Protein AF-A0A8H6G354-F1 (afdb_monomer_lite)

Sequence (92 aa):
MAPTCANPLLLEWIKEIYELAKERNSKGVTTYKRAYESMKACPLTFSHPSEAQQLDGIGPKICDRLTEKLKEHCEANGLPAPKKPRGKGKGP

Structure (mmCIF, N/CA/C/O backbone):
data_AF-A0A8H6G354-F1
#
_entry.id   AF-A0A8H6G354-F1
#
loop_
_atom_site.group_PDB
_atom_site.id
_atom_site.type_symbol
_atom_site.label_atom_id
_atom_site.label_alt_id
_atom_site.label_comp_id
_atom_site.label_asym_id
_atom_site.label_entity_id
_atom_site.label_seq_id
_atom_site.pdbx_PDB_ins_code
_atom_site.Cartn_x
_atom_site.Cartn_y
_atom_site.Cartn_z
_atom_site.occupancy
_atom_site.B_iso_or_equiv
_atom_site.auth_seq_id
_atom_site.auth_comp_id
_atom_site.auth_asym_id
_atom_site.auth_atom_id
_atom_site.pdbx_PDB_model_num
ATOM 1 N N . MET A 1 1 ? -16.648 -4.581 -15.134 1.00 42.00 1 MET A N 1
ATOM 2 C CA . MET A 1 1 ? -16.608 -5.337 -13.863 1.00 42.00 1 MET A CA 1
ATOM 3 C C . MET A 1 1 ? -15.598 -4.647 -12.966 1.00 42.00 1 MET A C 1
ATOM 5 O O . MET A 1 1 ? -14.416 -4.666 -13.288 1.00 42.00 1 MET A O 1
ATOM 9 N N . ALA A 1 2 ? -16.067 -3.920 -11.949 1.00 47.25 2 ALA A N 1
ATOM 10 C CA . ALA A 1 2 ? -15.181 -3.238 -11.010 1.00 47.25 2 ALA A CA 1
ATOM 11 C C . ALA A 1 2 ? -14.318 -4.301 -10.316 1.00 47.25 2 ALA A C 1
ATOM 13 O O . ALA A 1 2 ? -14.880 -5.311 -9.886 1.00 47.25 2 ALA A O 1
ATOM 14 N N . PRO A 1 3 ? -12.984 -4.153 -10.252 1.00 51.88 3 PRO A N 1
ATOM 15 C CA . PRO A 1 3 ? -12.191 -5.071 -9.459 1.00 51.88 3 PRO A CA 1
ATOM 16 C C . PRO A 1 3 ? -12.698 -4.945 -8.027 1.00 51.88 3 PRO A C 1
ATOM 18 O O . PRO A 1 3 ? -12.574 -3.886 -7.415 1.00 51.88 3 PRO A O 1
ATOM 21 N N . THR A 1 4 ? -13.304 -6.014 -7.518 1.00 60.62 4 THR A N 1
ATOM 22 C CA . THR A 1 4 ? -13.716 -6.191 -6.121 1.00 60.62 4 THR A CA 1
ATOM 23 C C . THR A 1 4 ? -12.469 -6.340 -5.252 1.00 60.62 4 THR A C 1
ATOM 25 O O . THR A 1 4 ? -12.292 -7.322 -4.539 1.00 60.62 4 THR A O 1
ATOM 28 N N . CYS A 1 5 ? -11.532 -5.412 -5.405 1.00 65.44 5 CYS A N 1
ATOM 29 C CA . CYS A 1 5 ? -10.377 -5.310 -4.554 1.00 65.44 5 CYS A CA 1
ATOM 30 C C . CYS A 1 5 ? -10.875 -4.784 -3.215 1.00 65.44 5 CYS A C 1
ATOM 32 O O . CYS A 1 5 ? -11.580 -3.779 -3.136 1.00 65.44 5 CYS A O 1
ATOM 34 N N . ALA A 1 6 ? -10.518 -5.498 -2.160 1.00 76.31 6 ALA A N 1
ATOM 35 C CA . ALA A 1 6 ? -10.897 -5.136 -0.809 1.00 76.31 6 ALA A CA 1
ATOM 36 C C . ALA A 1 6 ? -10.223 -3.821 -0.356 1.00 76.31 6 ALA A C 1
ATOM 38 O O . ALA A 1 6 ? -10.685 -3.167 0.571 1.00 76.31 6 ALA A O 1
ATOM 39 N N . ASN A 1 7 ? -9.156 -3.397 -1.049 1.00 80.62 7 ASN A N 1
ATOM 40 C CA . ASN A 1 7 ? -8.361 -2.215 -0.715 1.00 80.62 7 ASN A CA 1
ATOM 41 C C . ASN A 1 7 ? -8.190 -1.289 -1.922 1.00 80.62 7 ASN A C 1
ATOM 43 O O . ASN A 1 7 ? -7.114 -1.280 -2.529 1.00 80.62 7 ASN A O 1
ATOM 47 N N . PRO A 1 8 ? -9.210 -0.495 -2.280 1.00 84.44 8 PRO A N 1
ATOM 48 C CA . PRO A 1 8 ? -9.107 0.433 -3.403 1.00 84.44 8 PRO A CA 1
ATOM 49 C C . PRO A 1 8 ? -7.979 1.457 -3.199 1.00 84.44 8 PRO A C 1
ATOM 51 O O . PRO A 1 8 ? -7.181 1.664 -4.106 1.00 84.44 8 PRO A O 1
ATOM 54 N N . LEU A 1 9 ? -7.824 1.995 -1.982 1.00 86.31 9 LEU A N 1
ATOM 55 C CA . LEU A 1 9 ? -6.786 2.984 -1.655 1.00 86.31 9 LEU A CA 1
ATOM 56 C C . LEU A 1 9 ? -5.363 2.433 -1.829 1.00 86.31 9 LEU A C 1
ATOM 58 O O . LEU A 1 9 ? -4.535 3.028 -2.514 1.00 86.31 9 LEU A O 1
ATOM 62 N N . LEU A 1 10 ? -5.079 1.262 -1.245 1.00 87.75 10 LEU A N 1
ATOM 63 C CA . LEU A 1 10 ? -3.760 0.635 -1.380 1.00 87.75 10 LEU A CA 1
ATOM 64 C C . LEU A 1 10 ? -3.470 0.267 -2.837 1.00 87.75 10 LEU A C 1
ATOM 66 O O . LEU A 1 10 ? -2.340 0.426 -3.297 1.00 87.75 10 LEU A O 1
ATOM 70 N N . LEU A 1 11 ? -4.482 -0.215 -3.565 1.00 89.25 11 LEU A N 1
ATOM 71 C CA . LEU A 1 11 ? -4.352 -0.553 -4.976 1.00 89.25 11 LEU A CA 1
ATOM 72 C C . LEU A 1 11 ? -3.975 0.678 -5.813 1.00 89.25 11 LEU A C 1
ATOM 74 O O . LEU A 1 11 ? -3.074 0.584 -6.650 1.00 89.25 11 LEU A O 1
ATOM 78 N N . GLU A 1 12 ? -4.620 1.822 -5.575 1.00 90.44 12 GLU A N 1
ATOM 79 C CA . GLU A 1 12 ? -4.297 3.085 -6.245 1.00 90.44 12 GLU A CA 1
ATOM 80 C C . GLU A 1 12 ? -2.873 3.548 -5.940 1.00 90.44 12 GLU A C 1
ATOM 82 O O . GLU A 1 12 ? -2.113 3.841 -6.863 1.00 90.44 12 GLU A O 1
ATOM 87 N N . TRP A 1 13 ? -2.448 3.522 -4.678 1.00 91.50 13 TRP A N 1
ATOM 88 C CA . TRP A 1 13 ? -1.092 3.948 -4.326 1.00 91.50 13 TRP A CA 1
ATOM 89 C C . TRP A 1 13 ? -0.014 3.026 -4.906 1.00 91.50 13 TRP A C 1
ATOM 91 O O . TRP A 1 13 ? 1.022 3.501 -5.371 1.00 91.50 13 TRP A O 1
ATOM 101 N N . ILE A 1 14 ? -0.236 1.705 -4.937 1.00 90.56 14 ILE A N 1
ATOM 102 C CA . ILE A 1 14 ? 0.699 0.775 -5.595 1.00 90.56 14 ILE A CA 1
ATOM 103 C C . ILE A 1 14 ? 0.773 1.070 -7.096 1.00 90.56 14 ILE A C 1
ATOM 105 O O . ILE A 1 14 ? 1.863 1.018 -7.672 1.00 90.56 14 ILE A O 1
ATOM 109 N N . LYS A 1 15 ? -0.357 1.417 -7.725 1.00 91.56 15 LYS A N 1
ATOM 110 C CA . LYS A 1 15 ? -0.398 1.825 -9.131 1.00 91.56 15 LYS A CA 1
ATOM 111 C C . LYS A 1 15 ? 0.436 3.083 -9.368 1.00 91.56 15 LYS A C 1
ATOM 113 O O . LYS A 1 15 ? 1.284 3.060 -10.254 1.00 91.56 15 LYS A O 1
ATOM 118 N N . GLU A 1 16 ? 0.286 4.118 -8.540 1.00 92.50 16 GLU A N 1
ATOM 119 C CA . GLU A 1 16 ? 1.113 5.333 -8.627 1.00 92.50 16 GLU A CA 1
ATOM 120 C C . GLU A 1 16 ? 2.609 4.999 -8.524 1.00 92.50 16 GLU A C 1
ATOM 122 O O . GLU A 1 16 ? 3.426 5.471 -9.315 1.00 92.50 16 GLU A O 1
ATOM 127 N N . ILE A 1 17 ? 2.991 4.140 -7.572 1.00 89.69 17 ILE A N 1
ATOM 128 C CA . ILE A 1 17 ? 4.389 3.720 -7.401 1.00 89.69 17 ILE A CA 1
ATOM 129 C C . ILE A 1 17 ? 4.890 2.965 -8.642 1.00 89.69 17 ILE A C 1
ATOM 131 O O . ILE A 1 17 ? 6.022 3.193 -9.077 1.00 89.69 17 ILE A O 1
ATOM 135 N N . TYR A 1 18 ? 4.066 2.085 -9.215 1.00 90.69 18 TYR A N 1
ATOM 136 C CA . TYR A 1 18 ? 4.369 1.364 -10.450 1.00 90.69 18 TYR A CA 1
ATOM 137 C C . TYR A 1 18 ? 4.559 2.316 -11.637 1.00 90.69 18 TYR A C 1
ATOM 139 O O . TYR A 1 18 ? 5.546 2.187 -12.362 1.00 90.69 18 TYR A O 1
ATOM 147 N N . GLU A 1 19 ? 3.666 3.290 -11.814 1.00 91.62 19 GLU A N 1
ATOM 148 C CA . GLU A 1 19 ? 3.736 4.277 -12.896 1.00 91.62 19 GLU A CA 1
ATOM 149 C C . GLU A 1 19 ? 4.989 5.155 -12.768 1.00 91.62 19 GLU A C 1
ATOM 151 O O . GLU A 1 19 ? 5.743 5.279 -13.733 1.00 91.62 19 GLU A O 1
ATOM 156 N N . LEU A 1 20 ? 5.309 5.629 -11.559 1.00 89.88 20 LEU A N 1
ATOM 157 C CA . LEU A 1 20 ? 6.549 6.367 -11.278 1.00 89.88 20 LEU A CA 1
ATOM 158 C C . LEU A 1 20 ? 7.807 5.536 -11.566 1.00 89.88 20 LEU A C 1
ATOM 160 O O . LEU A 1 20 ? 8.807 6.049 -12.068 1.00 89.88 20 LEU A O 1
ATOM 164 N N . ALA A 1 21 ? 7.793 4.245 -11.232 1.00 89.12 21 ALA A N 1
ATOM 165 C CA . ALA A 1 21 ? 8.916 3.356 -11.516 1.00 89.12 21 ALA A CA 1
ATOM 166 C C . ALA A 1 21 ? 9.075 3.081 -13.016 1.00 89.12 21 ALA A C 1
ATOM 168 O O . ALA A 1 21 ? 10.202 2.928 -13.495 1.00 89.12 21 ALA A O 1
ATOM 169 N N . LYS A 1 22 ? 7.952 3.021 -13.741 1.00 88.69 22 LYS A N 1
ATOM 170 C CA . LYS A 1 22 ? 7.900 2.822 -15.190 1.00 88.69 22 LYS A CA 1
ATOM 171 C C . LYS A 1 22 ? 8.434 4.045 -15.923 1.00 88.69 22 LYS A C 1
ATOM 173 O O . LYS A 1 22 ? 9.264 3.885 -16.811 1.00 88.69 22 LYS A O 1
ATOM 178 N N . GLU A 1 23 ? 8.025 5.239 -15.503 1.00 90.94 23 GLU A N 1
ATOM 179 C CA . GLU A 1 23 ? 8.536 6.511 -16.022 1.00 90.94 23 GLU A CA 1
ATOM 180 C C . GLU A 1 23 ? 10.045 6.644 -15.791 1.00 90.94 23 GLU A C 1
ATOM 182 O O . GLU A 1 23 ? 10.799 6.967 -16.704 1.00 90.94 23 GLU A O 1
ATOM 187 N N . ARG A 1 24 ? 10.517 6.273 -14.597 1.00 87.31 24 ARG A N 1
ATOM 188 C CA . ARG A 1 24 ? 11.947 6.280 -14.251 1.00 87.31 24 ARG A CA 1
ATOM 189 C C . ARG A 1 24 ? 12.769 5.159 -14.900 1.00 87.31 24 ARG A C 1
ATOM 191 O O . ARG A 1 24 ? 13.943 5.025 -14.566 1.00 87.31 24 ARG A O 1
ATOM 198 N N . ASN A 1 25 ? 12.167 4.333 -15.763 1.00 79.06 25 ASN A N 1
ATOM 199 C CA . ASN A 1 25 ? 12.766 3.139 -16.375 1.00 79.06 25 ASN A CA 1
ATOM 200 C C . ASN A 1 25 ? 13.559 2.285 -15.366 1.00 79.06 25 ASN A C 1
ATOM 202 O O . ASN A 1 25 ? 14.667 1.809 -15.614 1.00 79.06 25 ASN A O 1
ATOM 206 N N . SER A 1 26 ? 13.017 2.142 -14.159 1.00 76.12 26 SER A N 1
ATOM 207 C CA . SER A 1 26 ? 13.739 1.491 -13.076 1.00 76.12 26 SER A CA 1
ATOM 208 C C . SER A 1 26 ? 13.561 -0.023 -13.175 1.00 76.12 26 SER A C 1
ATOM 210 O O . SER A 1 26 ? 12.443 -0.508 -13.353 1.00 76.12 26 SER A O 1
ATOM 212 N N . LYS A 1 27 ? 14.637 -0.801 -12.976 1.00 75.69 27 LYS A N 1
ATOM 213 C CA . LYS A 1 27 ? 14.592 -2.283 -12.992 1.00 75.69 27 LYS A CA 1
ATOM 214 C C . LYS A 1 27 ? 13.585 -2.882 -11.989 1.00 75.69 27 LYS A C 1
ATOM 216 O O . LYS A 1 27 ? 13.249 -4.055 -12.086 1.00 75.69 27 LYS A O 1
ATOM 221 N N . GLY A 1 28 ? 13.087 -2.082 -11.041 1.00 78.75 28 GLY A N 1
ATOM 222 C CA . GLY A 1 28 ? 12.055 -2.464 -10.075 1.00 78.75 28 GLY A CA 1
ATOM 223 C C . GLY A 1 28 ? 10.615 -2.474 -10.605 1.00 78.75 28 GLY A C 1
ATOM 224 O O . GLY A 1 28 ? 9.721 -2.873 -9.861 1.00 78.75 28 GLY A O 1
ATOM 225 N N . VAL A 1 29 ? 10.354 -2.064 -11.856 1.00 88.44 29 VAL A N 1
ATOM 226 C CA . VAL A 1 29 ? 8.985 -1.970 -12.407 1.00 88.44 29 VAL A CA 1
ATOM 227 C C . VAL A 1 29 ? 8.210 -3.288 -12.313 1.00 88.44 29 VAL A C 1
ATOM 229 O O . VAL A 1 29 ? 7.018 -3.295 -12.013 1.00 88.44 29 VAL A O 1
ATOM 232 N N . THR A 1 30 ? 8.890 -4.415 -12.515 1.00 88.62 30 THR A N 1
ATOM 233 C CA . THR A 1 30 ? 8.315 -5.764 -12.459 1.00 88.62 30 THR A CA 1
ATOM 234 C C . THR A 1 30 ? 7.863 -6.132 -11.049 1.00 88.62 30 THR A C 1
ATOM 236 O O . THR A 1 30 ? 6.829 -6.776 -10.890 1.00 88.62 30 THR A O 1
ATOM 239 N N . THR A 1 31 ? 8.593 -5.684 -10.025 1.00 90.06 31 THR A N 1
ATOM 240 C CA . THR A 1 31 ? 8.236 -5.885 -8.614 1.00 90.06 31 THR A CA 1
ATOM 241 C C . THR A 1 31 ? 6.971 -5.114 -8.260 1.00 90.06 31 THR A C 1
ATOM 243 O O . THR A 1 31 ? 6.047 -5.684 -7.686 1.00 90.06 31 THR A O 1
ATOM 246 N N . TYR A 1 32 ? 6.882 -3.846 -8.671 1.00 89.50 32 TYR A N 1
ATOM 247 C CA . TYR A 1 32 ? 5.681 -3.035 -8.449 1.00 89.50 32 TYR A CA 1
ATOM 248 C C . TYR A 1 32 ? 4.473 -3.563 -9.230 1.00 89.50 32 TYR A C 1
ATOM 250 O O . TYR A 1 32 ? 3.359 -3.559 -8.714 1.00 89.50 32 TYR A O 1
ATOM 258 N N . LYS A 1 33 ? 4.692 -4.090 -1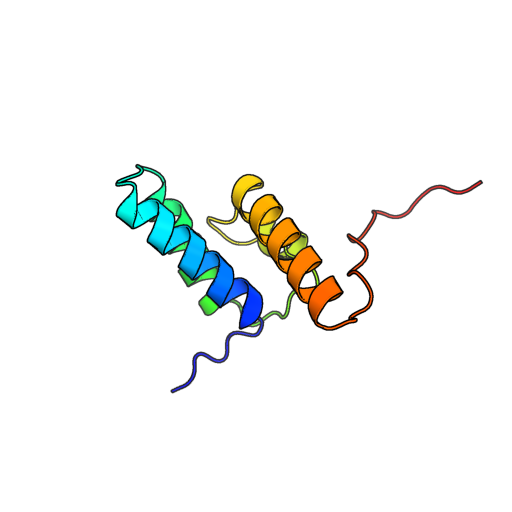0.443 1.00 91.12 33 LYS A N 1
ATOM 259 C CA . LYS A 1 33 ? 3.640 -4.776 -11.202 1.00 91.12 33 LYS A CA 1
ATOM 260 C C . LYS A 1 33 ? 3.100 -5.979 -10.426 1.00 91.12 33 LYS A C 1
ATOM 262 O O . LYS A 1 33 ? 1.891 -6.090 -10.264 1.00 91.12 33 LYS A O 1
ATOM 267 N N . ARG A 1 34 ? 3.981 -6.848 -9.912 1.00 91.81 34 ARG A N 1
ATOM 268 C CA . ARG A 1 34 ? 3.575 -8.003 -9.091 1.00 91.81 34 ARG A CA 1
ATOM 269 C C . ARG A 1 34 ? 2.810 -7.573 -7.845 1.00 91.81 34 ARG A C 1
ATOM 271 O O . ARG A 1 34 ? 1.739 -8.108 -7.604 1.00 91.81 34 ARG A O 1
ATOM 278 N N . ALA A 1 35 ? 3.293 -6.554 -7.133 1.00 91.94 35 ALA A N 1
ATOM 279 C CA . ALA A 1 35 ? 2.588 -5.981 -5.988 1.00 91.94 35 ALA A CA 1
ATOM 280 C C . ALA A 1 35 ? 1.155 -5.546 -6.337 1.00 91.94 35 ALA A C 1
ATOM 282 O O . ALA A 1 35 ? 0.219 -5.835 -5.593 1.00 91.94 35 ALA A O 1
ATOM 283 N N . TYR A 1 36 ? 0.981 -4.872 -7.479 1.00 91.31 36 TYR A N 1
ATOM 284 C CA . TYR A 1 36 ? -0.324 -4.411 -7.949 1.00 91.31 36 TYR A CA 1
ATOM 285 C C . TYR A 1 36 ? -1.265 -5.581 -8.246 1.00 91.31 36 TYR A C 1
ATOM 287 O O . TYR A 1 36 ? -2.417 -5.578 -7.812 1.00 91.31 36 TYR A O 1
ATOM 295 N N . GLU A 1 37 ? -0.775 -6.604 -8.949 1.00 90.75 37 GLU A N 1
ATOM 296 C CA . GLU A 1 37 ? -1.576 -7.789 -9.266 1.00 90.75 37 GLU A CA 1
ATOM 297 C C . GLU A 1 37 ? -1.930 -8.594 -8.009 1.00 90.75 37 GLU A C 1
ATOM 299 O O . GLU A 1 37 ? -3.094 -8.955 -7.841 1.00 90.75 37 GLU A O 1
ATOM 304 N N . SER A 1 38 ? -0.982 -8.781 -7.083 1.00 90.12 38 SER A N 1
ATOM 305 C CA . SER A 1 38 ? -1.220 -9.425 -5.785 1.00 90.12 38 SER A CA 1
ATOM 306 C C . SER A 1 38 ? -2.280 -8.686 -4.969 1.00 90.12 38 SER A C 1
ATOM 308 O O . SER A 1 38 ? -3.187 -9.314 -4.431 1.00 90.12 38 SER A O 1
ATOM 310 N N . MET A 1 39 ? -2.215 -7.351 -4.905 1.00 88.88 39 MET A N 1
ATOM 311 C CA . MET A 1 39 ? -3.210 -6.536 -4.197 1.00 88.88 39 MET A CA 1
ATOM 312 C C . MET A 1 39 ? -4.592 -6.634 -4.850 1.00 88.88 39 MET A C 1
ATOM 314 O O . MET A 1 39 ? -5.597 -6.757 -4.156 1.00 88.88 39 MET A O 1
ATOM 318 N N . LYS A 1 40 ? -4.652 -6.616 -6.187 1.00 88.06 40 LYS A N 1
ATOM 319 C CA . LYS A 1 40 ? -5.906 -6.732 -6.944 1.00 88.06 40 LYS A CA 1
ATOM 320 C C . LYS A 1 40 ? -6.564 -8.103 -6.774 1.00 88.06 40 LYS A C 1
ATOM 322 O O . LYS A 1 40 ? -7.788 -8.180 -6.735 1.00 88.06 40 LYS A O 1
ATOM 327 N N . ALA A 1 41 ? -5.761 -9.162 -6.701 1.00 87.31 41 ALA A N 1
ATOM 328 C CA . ALA A 1 41 ? -6.223 -10.530 -6.486 1.00 87.31 41 ALA A CA 1
ATOM 329 C C . ALA A 1 41 ? -6.541 -10.831 -5.013 1.00 87.31 41 ALA A C 1
ATOM 331 O O . ALA A 1 41 ? -7.181 -11.842 -4.730 1.00 87.31 41 ALA A O 1
ATOM 332 N N . CYS A 1 42 ? -6.105 -9.982 -4.076 1.00 83.44 42 CYS A N 1
ATOM 333 C CA . CYS A 1 42 ? -6.324 -10.190 -2.654 1.00 83.44 42 CYS A CA 1
ATOM 334 C C . CYS A 1 42 ? -7.768 -9.819 -2.255 1.00 83.44 42 CYS A C 1
ATOM 336 O O . CYS A 1 42 ? -8.159 -8.653 -2.374 1.00 83.44 42 CYS A O 1
ATOM 338 N N . PRO A 1 43 ? -8.561 -10.774 -1.733 1.00 83.44 43 PRO A N 1
ATOM 339 C CA . PRO A 1 43 ? -9.917 -10.504 -1.257 1.00 83.44 43 PRO A CA 1
ATOM 340 C C . PRO A 1 43 ? -9.952 -9.939 0.174 1.00 83.44 43 PRO A C 1
ATOM 342 O O . PRO A 1 43 ? -11.026 -9.620 0.676 1.00 83.44 43 PRO A O 1
ATOM 345 N N . LEU A 1 44 ? -8.805 -9.846 0.856 1.00 82.56 44 LEU A N 1
ATOM 346 C CA . LEU A 1 44 ? -8.708 -9.386 2.242 1.00 82.56 44 LEU A CA 1
ATOM 347 C C . LEU A 1 44 ? -8.563 -7.868 2.302 1.00 82.56 44 LEU A C 1
ATOM 349 O O . LEU A 1 44 ? -7.687 -7.305 1.650 1.00 82.56 44 LEU A O 1
ATOM 353 N N . THR A 1 45 ? -9.378 -7.210 3.125 1.00 82.19 45 THR A N 1
ATOM 354 C CA . THR A 1 45 ? -9.200 -5.797 3.477 1.00 82.19 45 THR A CA 1
ATOM 355 C C . THR A 1 45 ? -8.041 -5.662 4.464 1.00 82.19 45 THR A C 1
ATOM 357 O O . THR A 1 45 ? -8.045 -6.315 5.506 1.00 82.19 45 THR A O 1
ATOM 360 N N . PHE A 1 46 ? -7.088 -4.787 4.180 1.00 82.19 46 PHE A N 1
ATOM 361 C CA . PHE A 1 46 ? -6.007 -4.410 5.075 1.00 82.19 46 PHE A CA 1
ATOM 362 C C . PHE A 1 46 ? -6.330 -3.063 5.705 1.00 82.19 46 PHE A C 1
ATOM 364 O O . PHE A 1 46 ? -6.615 -2.088 5.009 1.00 82.19 46 PHE A O 1
ATOM 371 N N . SER A 1 47 ? -6.235 -2.995 7.028 1.00 74.81 47 SER A N 1
ATOM 372 C CA . SER A 1 47 ? -6.309 -1.720 7.744 1.00 74.81 47 SER A CA 1
ATOM 373 C C . SER A 1 47 ? -4.972 -0.986 7.722 1.00 74.81 47 SER A C 1
ATOM 375 O O . SER A 1 47 ? -4.946 0.239 7.836 1.00 74.81 47 SER A O 1
ATOM 377 N N . HIS A 1 48 ? -3.853 -1.709 7.577 1.00 81.75 48 HIS A N 1
ATOM 378 C CA . HIS A 1 48 ? -2.521 -1.110 7.523 1.00 81.75 48 HIS A CA 1
ATOM 379 C C . HIS A 1 48 ? -1.666 -1.697 6.383 1.00 81.75 48 HIS A C 1
ATOM 381 O O . HIS A 1 48 ? -1.604 -2.916 6.224 1.00 81.75 48 HIS A O 1
ATOM 387 N N . PRO A 1 49 ? -0.875 -0.887 5.653 1.00 84.88 49 PRO A N 1
ATOM 388 C CA . PRO A 1 49 ? 0.056 -1.353 4.620 1.00 84.88 49 PRO A CA 1
ATOM 389 C C . PRO A 1 49 ? 1.147 -2.297 5.137 1.00 84.88 49 PRO A C 1
ATOM 391 O O . PRO A 1 49 ? 1.826 -2.945 4.346 1.00 84.88 49 PRO A O 1
ATOM 394 N N . SER A 1 50 ? 1.292 -2.427 6.459 1.00 83.94 50 SER A N 1
ATOM 395 C CA . SER A 1 50 ? 2.154 -3.456 7.049 1.00 83.94 50 SER A CA 1
ATOM 396 C C . SER A 1 50 ? 1.603 -4.857 6.844 1.00 83.94 50 SER A C 1
ATOM 398 O O . SER A 1 50 ? 2.406 -5.767 6.693 1.00 83.94 50 SER A O 1
ATOM 400 N N . GLU A 1 51 ? 0.282 -5.033 6.805 1.00 85.88 51 GLU A N 1
ATOM 401 C CA . GLU A 1 51 ? -0.347 -6.318 6.482 1.00 85.88 51 GLU A CA 1
ATOM 402 C C . GLU A 1 51 ? -0.119 -6.662 5.009 1.00 85.88 51 GLU A C 1
ATOM 404 O O . GLU A 1 51 ? 0.189 -7.798 4.670 1.00 85.88 51 GLU A O 1
ATOM 409 N N . ALA A 1 52 ? -0.146 -5.650 4.137 1.00 87.19 52 ALA A N 1
ATOM 410 C CA . ALA A 1 52 ? 0.137 -5.816 2.720 1.00 87.19 52 ALA A CA 1
ATOM 411 C C . ALA A 1 52 ? 1.565 -6.324 2.437 1.00 87.19 52 ALA A C 1
ATOM 413 O O . ALA A 1 52 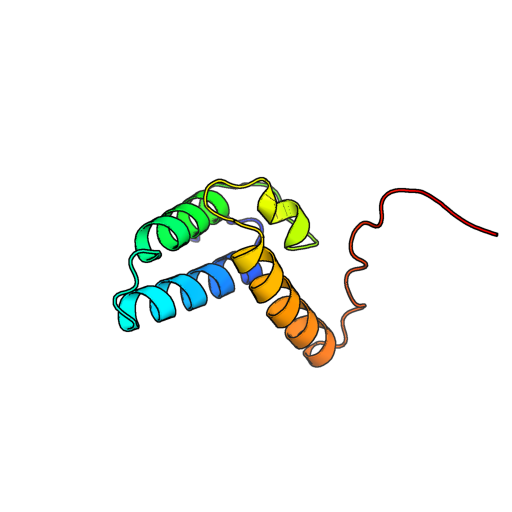? 1.775 -6.891 1.372 1.00 87.19 52 ALA A O 1
ATOM 414 N N . GLN A 1 53 ? 2.530 -6.201 3.366 1.00 88.00 53 GLN A N 1
ATOM 415 C CA . GLN A 1 53 ? 3.872 -6.800 3.204 1.00 88.00 53 GLN A CA 1
ATOM 416 C C . GLN A 1 53 ? 3.854 -8.321 3.036 1.00 88.00 53 GLN A C 1
ATOM 418 O O . GLN A 1 53 ? 4.830 -8.882 2.550 1.00 88.00 53 GLN A O 1
ATOM 423 N N . GLN A 1 54 ? 2.774 -8.998 3.434 1.00 87.19 54 GLN A N 1
ATOM 424 C CA . GLN A 1 54 ? 2.638 -10.436 3.208 1.00 87.19 54 GLN A CA 1
ATOM 425 C C . GLN A 1 54 ? 2.372 -10.785 1.733 1.00 87.19 54 GLN A C 1
ATOM 427 O O . GLN A 1 54 ? 2.444 -11.953 1.359 1.00 87.19 54 GLN A O 1
ATOM 432 N N . LEU A 1 55 ? 2.020 -9.797 0.901 1.00 89.12 55 LEU A N 1
ATOM 433 C CA . LEU A 1 55 ? 1.744 -9.993 -0.516 1.00 89.12 55 LEU A CA 1
ATOM 434 C C . LEU A 1 55 ? 3.021 -9.996 -1.352 1.00 89.12 55 LEU A C 1
ATOM 436 O O . LEU A 1 55 ? 3.966 -9.239 -1.117 1.00 89.12 55 LEU A O 1
ATOM 440 N N . ASP A 1 56 ? 2.992 -10.793 -2.416 1.00 89.00 56 ASP A N 1
ATOM 441 C CA . ASP A 1 56 ? 4.126 -10.933 -3.314 1.00 89.00 56 ASP A CA 1
ATOM 442 C C . ASP A 1 56 ? 4.417 -9.621 -4.051 1.00 89.00 56 ASP A C 1
ATOM 444 O O . ASP A 1 56 ? 3.534 -9.008 -4.662 1.00 89.00 56 ASP A O 1
ATOM 448 N N . GLY A 1 57 ? 5.671 -9.182 -3.976 1.00 87.62 57 GLY A N 1
ATOM 449 C CA . GLY A 1 57 ? 6.124 -7.913 -4.533 1.00 87.62 57 GLY A CA 1
ATOM 450 C C . GLY A 1 57 ? 5.977 -6.707 -3.603 1.00 87.62 57 GLY A C 1
ATOM 451 O O . GLY A 1 57 ? 6.572 -5.677 -3.914 1.00 87.62 57 GLY A O 1
ATOM 452 N N . ILE A 1 58 ? 5.278 -6.797 -2.462 1.00 89.44 58 ILE A N 1
ATOM 453 C CA . ILE A 1 58 ? 5.192 -5.699 -1.480 1.00 89.44 58 ILE A CA 1
ATOM 454 C C . ILE A 1 58 ? 6.338 -5.814 -0.477 1.00 89.44 58 ILE A C 1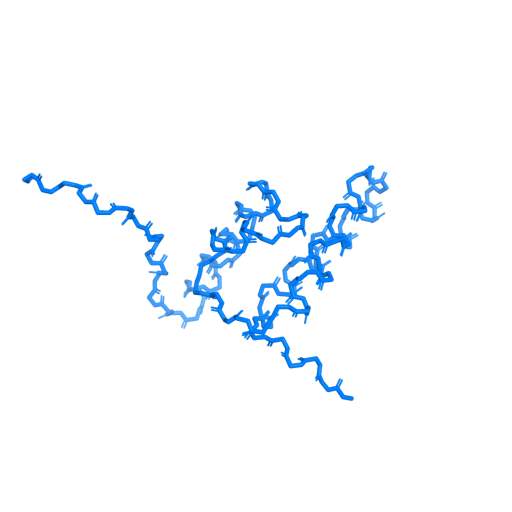
ATOM 456 O O . ILE A 1 58 ? 6.210 -6.332 0.626 1.00 89.44 58 ILE A O 1
ATOM 460 N N . GLY A 1 59 ? 7.497 -5.296 -0.876 1.00 86.19 59 GLY A N 1
ATOM 461 C CA . GLY A 1 59 ? 8.640 -5.180 0.023 1.00 86.19 59 GLY A CA 1
ATOM 462 C C . GLY A 1 59 ? 8.472 -4.071 1.075 1.00 86.19 59 GLY A C 1
ATOM 463 O O . GLY A 1 59 ? 7.608 -3.196 0.932 1.00 86.19 59 GLY A O 1
ATOM 464 N N . PRO A 1 60 ? 9.375 -4.012 2.072 1.00 86.00 60 PRO A N 1
ATOM 465 C CA . PRO A 1 60 ? 9.362 -2.988 3.121 1.00 86.00 60 PRO A CA 1
ATOM 466 C C . PRO A 1 60 ? 9.368 -1.564 2.551 1.00 86.00 60 PRO A C 1
ATOM 468 O O . PRO A 1 60 ? 8.708 -0.682 3.084 1.00 86.00 60 PRO A O 1
ATOM 471 N N . LYS A 1 61 ? 10.020 -1.347 1.401 1.00 86.56 61 LYS A N 1
ATOM 472 C CA . LYS A 1 61 ? 10.049 -0.049 0.710 1.00 86.56 61 LYS A CA 1
ATOM 473 C C . LYS A 1 61 ? 8.685 0.394 0.167 1.00 86.56 61 LYS A C 1
ATOM 475 O O . LYS A 1 61 ? 8.394 1.583 0.162 1.00 86.56 61 LYS A O 1
ATOM 480 N N . ILE A 1 62 ? 7.866 -0.539 -0.324 1.00 89.25 62 ILE A N 1
ATOM 481 C CA . ILE A 1 62 ? 6.503 -0.224 -0.782 1.00 89.25 62 ILE A CA 1
ATOM 482 C C . ILE A 1 62 ? 5.618 0.010 0.434 1.00 89.25 62 ILE A C 1
ATOM 484 O O . ILE A 1 62 ? 4.899 0.999 0.465 1.00 89.25 62 ILE A O 1
ATOM 488 N N . CYS A 1 63 ? 5.726 -0.843 1.456 1.00 88.44 63 CYS A N 1
ATOM 489 C CA . CYS A 1 63 ? 5.012 -0.665 2.717 1.00 88.44 63 CYS A CA 1
ATOM 490 C C . CYS A 1 63 ? 5.257 0.711 3.336 1.00 88.44 63 CYS A C 1
ATOM 492 O O . CYS A 1 63 ? 4.303 1.356 3.760 1.00 88.44 63 CYS A O 1
ATOM 494 N N . ASP A 1 64 ? 6.508 1.163 3.394 1.00 88.69 64 ASP A N 1
ATOM 495 C CA . ASP A 1 64 ? 6.861 2.461 3.972 1.00 88.69 64 ASP A CA 1
ATOM 496 C C . ASP A 1 64 ? 6.181 3.605 3.208 1.00 88.69 64 ASP A C 1
ATOM 498 O O . ASP A 1 64 ? 5.452 4.403 3.786 1.00 88.69 64 ASP A O 1
ATOM 502 N N . ARG A 1 65 ? 6.257 3.564 1.876 1.00 89.38 65 ARG A N 1
ATOM 503 C CA . ARG A 1 65 ? 5.630 4.551 0.988 1.00 89.38 65 ARG A CA 1
ATOM 504 C C . ARG A 1 65 ? 4.103 4.567 1.076 1.00 89.38 65 ARG A C 1
ATOM 506 O O . ARG A 1 65 ? 3.485 5.625 1.050 1.00 89.38 65 ARG A O 1
ATOM 513 N N . LEU A 1 66 ? 3.493 3.388 1.195 1.00 89.50 66 LEU A N 1
ATOM 514 C CA . LEU A 1 66 ? 2.060 3.257 1.453 1.00 89.50 66 LEU A CA 1
ATOM 515 C C . LEU A 1 66 ? 1.699 3.764 2.853 1.00 89.50 66 LEU A C 1
ATOM 517 O O . LEU A 1 66 ? 0.614 4.298 3.039 1.00 89.50 66 LEU A O 1
ATOM 521 N N . THR A 1 67 ? 2.589 3.603 3.836 1.00 87.38 67 THR A N 1
ATOM 522 C CA . THR A 1 67 ? 2.384 4.101 5.204 1.00 87.38 67 THR A CA 1
ATOM 523 C C . THR A 1 67 ? 2.377 5.626 5.225 1.00 87.38 67 THR A C 1
ATOM 525 O O . THR A 1 67 ? 1.513 6.206 5.876 1.00 87.38 67 THR A O 1
ATOM 528 N N . GLU A 1 68 ? 3.285 6.277 4.492 1.00 88.62 68 GLU A N 1
ATOM 529 C CA . GLU A 1 68 ? 3.293 7.738 4.335 1.00 88.62 68 GLU A CA 1
ATOM 530 C C . GLU A 1 68 ? 1.988 8.237 3.703 1.00 88.62 68 GLU A C 1
ATOM 532 O O . GLU A 1 68 ? 1.277 9.029 4.320 1.00 88.62 68 GLU A O 1
ATOM 537 N N . LYS A 1 69 ? 1.605 7.673 2.547 1.00 88.00 69 LYS A N 1
ATOM 538 C CA . LYS A 1 69 ? 0.342 7.993 1.857 1.00 88.00 69 LYS A CA 1
ATOM 539 C C . LYS A 1 69 ? -0.883 7.770 2.745 1.00 88.00 69 LYS A C 1
ATOM 541 O O . LYS A 1 69 ? -1.796 8.593 2.759 1.00 88.00 69 LYS A O 1
ATOM 546 N N . LEU A 1 70 ? -0.903 6.676 3.509 1.00 86.12 70 LEU A N 1
ATOM 547 C CA . LEU A 1 70 ? -1.984 6.388 4.447 1.00 86.12 70 LEU A CA 1
ATOM 548 C C . LEU A 1 70 ? -2.053 7.432 5.556 1.00 86.12 70 LEU A C 1
ATOM 550 O O . LEU A 1 70 ? -3.151 7.845 5.910 1.00 86.12 70 LEU A O 1
ATOM 554 N N . LYS A 1 71 ? -0.910 7.862 6.097 1.00 84.25 71 LYS A N 1
ATOM 555 C CA . LYS A 1 71 ? -0.859 8.896 7.132 1.00 84.25 71 LYS A CA 1
ATOM 556 C C . LYS A 1 71 ? -1.410 10.220 6.606 1.00 84.25 71 LYS A C 1
ATOM 558 O O . LYS A 1 71 ? -2.277 10.792 7.257 1.00 84.25 71 LYS A O 1
ATOM 563 N N . GLU A 1 72 ? -0.965 10.656 5.429 1.00 87.06 72 GLU A N 1
ATOM 564 C CA . GLU A 1 72 ? -1.469 11.871 4.773 1.00 87.06 72 GLU A CA 1
ATOM 565 C C . GLU A 1 72 ? -2.971 11.781 4.499 1.00 87.06 72 GLU A C 1
ATOM 567 O O . GLU A 1 72 ? -3.720 12.695 4.829 1.00 87.06 72 GLU A O 1
ATOM 572 N N . HIS A 1 73 ? -3.439 10.655 3.955 1.00 86.19 73 HIS A N 1
ATOM 573 C CA . HIS A 1 73 ? -4.860 10.434 3.703 1.00 86.19 73 HIS A CA 1
ATOM 574 C C . HIS A 1 73 ? -5.673 10.460 5.002 1.00 86.19 73 HIS A C 1
ATOM 576 O O . HIS A 1 73 ? -6.748 11.049 5.052 1.00 86.19 73 HIS A O 1
ATOM 582 N N . CYS A 1 74 ? -5.160 9.839 6.060 1.00 81.94 74 CYS A N 1
ATOM 583 C CA . CYS A 1 74 ? -5.808 9.794 7.359 1.00 81.94 74 CYS A CA 1
ATOM 584 C C . CYS A 1 74 ? -5.933 11.198 7.970 1.00 81.94 74 CYS A C 1
ATOM 586 O O . CYS A 1 74 ? -7.020 11.584 8.389 1.00 81.94 74 CYS A O 1
ATOM 588 N N . GLU A 1 75 ? -4.854 11.982 7.930 1.00 84.06 75 GLU A N 1
ATOM 589 C CA . GLU A 1 75 ? -4.826 13.370 8.400 1.00 84.06 75 GLU A CA 1
ATOM 590 C C . GLU A 1 75 ? -5.768 14.266 7.582 1.00 84.06 75 GLU A C 1
ATOM 592 O O . GLU A 1 75 ? -6.586 14.982 8.155 1.00 84.06 75 GLU A O 1
ATOM 597 N N . ALA A 1 76 ? -5.740 14.150 6.251 1.00 85.50 76 ALA A N 1
ATOM 598 C CA . ALA A 1 76 ? -6.586 14.931 5.349 1.00 85.50 76 ALA A CA 1
ATOM 599 C C . ALA A 1 76 ? -8.086 14.617 5.485 1.00 85.50 76 ALA A C 1
ATOM 601 O O . ALA A 1 76 ? -8.918 15.502 5.301 1.00 85.50 76 ALA A O 1
ATOM 602 N N . ASN A 1 77 ? -8.444 13.371 5.809 1.00 80.94 77 ASN A N 1
ATOM 603 C CA . ASN A 1 77 ? -9.837 12.953 5.997 1.00 80.94 77 ASN A CA 1
ATOM 604 C C . ASN A 1 77 ? -10.298 13.046 7.462 1.00 80.94 77 ASN A C 1
ATOM 606 O O . ASN A 1 77 ? -11.448 12.726 7.757 1.00 80.94 77 ASN A O 1
ATOM 610 N N . GLY A 1 78 ? -9.419 13.446 8.390 1.00 73.31 78 GLY A N 1
ATOM 611 C CA . GLY A 1 78 ? -9.716 13.461 9.825 1.00 73.31 78 GLY A CA 1
ATOM 612 C C . GLY A 1 78 ? -9.975 12.067 10.411 1.00 73.31 78 GLY A C 1
ATOM 613 O O . GLY A 1 78 ? -10.675 11.932 11.415 1.00 73.31 78 GLY A O 1
ATOM 614 N N . LEU A 1 79 ? -9.449 11.018 9.775 1.00 74.31 79 LEU A N 1
ATOM 615 C CA . LEU A 1 79 ? -9.569 9.648 10.256 1.00 74.31 79 LEU A CA 1
ATOM 616 C C . LEU A 1 79 ? -8.610 9.425 11.443 1.00 74.31 79 LEU A C 1
ATOM 618 O O . LEU A 1 79 ? -7.547 10.045 11.524 1.00 74.31 79 LEU A O 1
ATOM 622 N N . PRO A 1 80 ? -8.947 8.533 12.389 1.00 61.53 80 PRO A N 1
ATOM 623 C CA . PRO A 1 80 ? -8.019 8.156 13.444 1.00 61.53 80 PRO A CA 1
ATOM 624 C C . PRO A 1 80 ? -6.839 7.395 12.832 1.00 61.53 80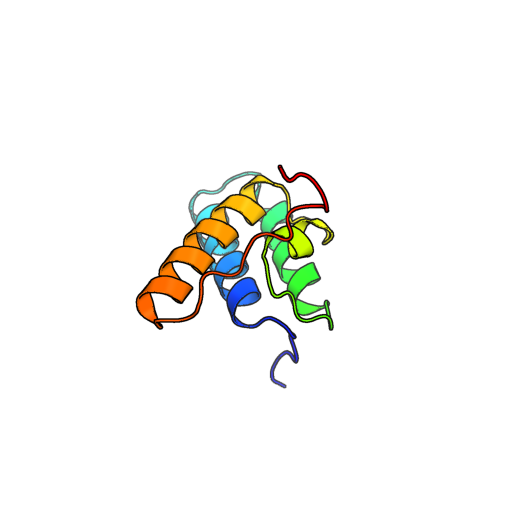 PRO A C 1
ATOM 626 O O . PRO A 1 80 ? -7.038 6.363 12.188 1.00 61.53 80 PRO A O 1
ATOM 629 N N . ALA A 1 81 ? -5.617 7.892 13.058 1.00 55.75 81 ALA A N 1
ATOM 630 C CA . ALA A 1 81 ? -4.384 7.275 12.571 1.00 55.75 81 ALA A CA 1
ATOM 631 C C . ALA A 1 81 ? -4.405 5.757 12.832 1.00 55.75 81 ALA A 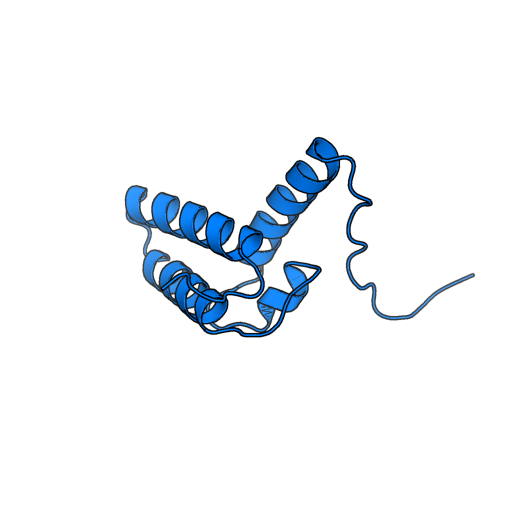C 1
ATOM 633 O O . ALA A 1 81 ? -4.514 5.353 14.000 1.00 55.75 81 ALA A O 1
ATOM 634 N N . PRO A 1 82 ? -4.310 4.904 11.792 1.00 56.56 82 PRO A N 1
ATOM 635 C CA . PRO A 1 82 ? -4.334 3.467 11.983 1.00 56.56 82 PRO A CA 1
ATOM 636 C C . PRO A 1 82 ? -3.096 3.109 12.793 1.00 56.56 82 PRO A C 1
ATOM 638 O O . PRO A 1 82 ? -1.960 3.216 12.330 1.00 56.56 82 PRO A O 1
ATOM 641 N N . LYS A 1 83 ? -3.309 2.749 14.062 1.00 55.19 83 LYS A N 1
ATOM 642 C CA . LYS A 1 83 ? -2.235 2.296 14.938 1.00 55.19 83 LYS A CA 1
ATOM 643 C C . LYS A 1 83 ? -1.611 1.090 14.240 1.00 55.19 83 LYS A C 1
ATOM 645 O O . LYS A 1 83 ? -2.285 0.068 14.117 1.00 55.19 83 LYS A O 1
ATOM 650 N N . LYS A 1 84 ? -0.347 1.202 13.785 1.00 54.84 84 LYS A N 1
ATOM 651 C CA . LYS A 1 84 ? 0.476 0.034 13.411 1.00 54.84 84 LYS A CA 1
ATOM 652 C C . LYS A 1 84 ? 0.156 -1.052 14.436 1.00 54.84 84 LYS A C 1
ATOM 654 O O . LYS A 1 84 ? 0.221 -0.710 15.624 1.00 54.84 84 LYS A O 1
ATOM 659 N N . PRO A 1 85 ? -0.215 -2.286 14.042 1.00 50.38 85 PRO A N 1
ATOM 660 C CA . PRO A 1 85 ? -0.432 -3.356 15.000 1.00 50.38 85 PRO A CA 1
ATOM 661 C C . PRO A 1 85 ? 0.901 -3.593 15.710 1.00 50.38 85 PRO A C 1
ATOM 663 O O . PRO A 1 85 ? 1.768 -4.333 15.255 1.00 50.38 85 PRO A O 1
ATOM 666 N N . ARG A 1 86 ? 1.11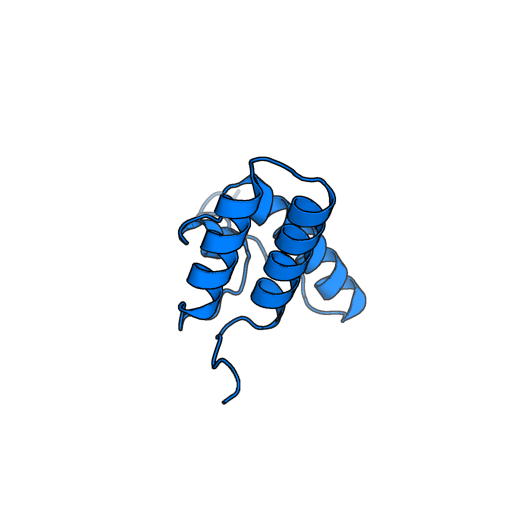7 -2.853 16.800 1.00 49.31 86 ARG A N 1
ATOM 667 C CA . ARG A 1 86 ? 2.216 -3.048 17.724 1.00 49.31 86 ARG A CA 1
ATOM 668 C C . ARG A 1 86 ? 1.950 -4.429 18.278 1.00 49.31 86 ARG A C 1
ATOM 670 O O . ARG A 1 86 ? 0.923 -4.644 18.923 1.00 49.31 86 ARG A O 1
ATOM 677 N N . GLY A 1 87 ? 2.857 -5.358 17.984 1.00 47.78 87 GLY A N 1
ATOM 678 C CA . GLY A 1 87 ? 2.935 -6.607 18.720 1.00 47.78 87 GLY A CA 1
ATOM 679 C C . GLY A 1 87 ? 2.755 -6.313 20.210 1.00 47.78 87 GLY A C 1
ATOM 680 O O . GLY A 1 87 ? 3.259 -5.312 20.725 1.00 47.78 87 GLY A O 1
ATOM 681 N N . LYS A 1 88 ? 1.943 -7.141 20.866 1.00 52.91 88 LYS A N 1
ATOM 682 C CA . LYS A 1 88 ? 1.691 -7.095 22.308 1.00 52.91 88 LYS A CA 1
ATOM 683 C C . LYS A 1 88 ? 2.978 -6.819 23.110 1.00 52.91 88 LYS A C 1
ATOM 685 O O . LYS A 1 88 ? 3.993 -7.466 22.878 1.00 52.91 88 LYS A O 1
ATOM 690 N N . GLY A 1 89 ? 2.863 -5.966 24.134 1.00 47.28 89 GLY A N 1
ATOM 691 C CA . GLY A 1 89 ? 3.852 -5.766 25.208 1.00 47.28 89 GLY A CA 1
ATOM 692 C C . GLY A 1 89 ? 4.728 -4.528 24.983 1.00 47.28 89 GLY A C 1
ATOM 693 O O . GLY A 1 89 ? 5.262 -4.332 23.904 1.00 47.28 89 GLY A O 1
ATOM 694 N N . LYS A 1 90 ? 4.908 -3.606 25.926 1.00 41.00 90 LYS A N 1
ATOM 695 C CA . LYS A 1 90 ? 4.941 -3.706 27.387 1.00 41.00 90 LYS A CA 1
ATOM 696 C C . LYS A 1 90 ? 4.466 -2.368 27.987 1.00 41.00 90 LYS A C 1
ATOM 698 O O . LYS A 1 90 ? 4.964 -1.329 27.566 1.00 41.00 90 LYS A O 1
ATOM 703 N N . GLY A 1 91 ? 3.545 -2.417 28.956 1.00 43.28 91 GLY A N 1
ATOM 704 C CA . GLY A 1 91 ? 3.653 -1.545 30.140 1.00 43.28 91 GLY A CA 1
ATOM 705 C C . GLY A 1 91 ? 4.882 -1.979 30.954 1.00 43.28 91 GLY A C 1
ATOM 706 O O . GLY A 1 91 ? 5.423 -3.059 30.673 1.00 43.28 91 GLY A O 1
ATOM 707 N N . PRO A 1 92 ? 5.381 -1.205 31.922 1.00 55.16 92 PRO A N 1
ATOM 708 C CA . PRO A 1 92 ? 4.658 -0.314 32.836 1.00 55.16 92 PRO A CA 1
ATOM 709 C C . PRO A 1 92 ? 4.618 1.162 32.430 1.00 55.16 92 PRO A C 1
ATOM 711 O O . PRO A 1 92 ? 5.524 1.605 31.692 1.00 55.16 92 PRO A O 1
#

Secondary structure (DSSP, 8-state):
-----S-HHHHHHHHHHHHHHHHTT-TTHHHHHHHHHHHHH--SPPSSHHHHTTSTT--HHHHHHHHHHHHHHHHHTT---------S----

Radius of gyration: 14.14 Å; chains: 1; bounding box: 31×26×49 Å

InterPro domains:
  IPR010996 Crossover junction endonuclease MUS81-like, HHH domain [PF14716] (5-75)
  IPR027421 DNA polymerase lambda lyase domain superfamily [G3DSA:1.10.150.110] (6-78)
  IPR027421 DNA polymerase lambda lyase domain superfamily [SSF47802] (3-73)
  IPR033309 Crossover junction endonuclease Mus81 [PTHR13451] (3-91)

pLDDT: mean 79.67, std 14.5, range [41.0, 92.5]

Foldseek 3Di:
DPLLQLCPLLLVLLVVVLVVCVVVVHPLNVLSVQLNVQSSPDNDHDPALVVSCVTRSSPPVSRVSSLVVLQVVCVVVVHDRSPDPDPDDDDD

Organism: NCBI:txid112416